Protein AF-A0A5K0Z7W0-F1 (afdb_monomer)

Solvent-accessible surface area (backbone atoms only — not comparable to full-atom values): 5248 Å² total; per-residue (Å²): 106,66,68,57,50,68,74,37,79,85,64,58,68,43,68,46,78,28,52,31,70,45,29,58,54,49,54,51,50,47,65,74,35,48,42,64,66,81,81,85,65,98,84,77,73,94,74,87,91,75,97,68,73,61,66,66,24,46,66,83,18,41,73,74,48,80,47,64,42,81,39,53,87,86,57,74,85,58,93,93,111

InterPro domains:
  IPR007751 Domain of unknown function DUF676, lipase-like [PF05057] (2-81)
  IPR029058 Alpha/Beta hydrolase fold [G3DSA:3.40.50.1820] (1-81)
  IPR029058 Alpha/Beta hydrolase fold [SSF53474] (10-76)
  IPR044294 Lipase-like [PTHR12482] (4-81)

Organism: NCBI:txid210225

pLDDT: mean 84.99, std 18.47, range [43.59, 98.62]

Secondary structure (DSSP, 8-state):
-HHHHHH-TT--EEEEEEETTHHHHHHHHHHHHEE-TTSSSTTS---------PPPEETTBEEEEEEEES--BTB-PPTT-

Radius of gyration: 17.2 Å; Cα contacts (8 Å, |Δi|>4): 84; chains: 1; bounding box: 43×23×48 Å

Structure (mmCIF, N/CA/C/O backbone):
data_AF-A0A5K0Z7W0-F1
#
_entry.id   AF-A0A5K0Z7W0-F1
#
loop_
_atom_site.group_PDB
_atom_site.id
_atom_site.type_symbol
_atom_site.label_atom_id
_atom_site.label_alt_id
_atom_site.label_comp_id
_atom_site.label_asym_id
_atom_site.label_entity_id
_atom_site.label_seq_id
_atom_site.pdbx_PDB_ins_code
_atom_site.Cartn_x
_atom_site.Cartn_y
_atom_site.Cartn_z
_atom_site.occupancy
_atom_site.B_iso_or_equiv
_atom_site.auth_seq_id
_atom_site.auth_comp_id
_atom_site.auth_asym_id
_atom_site.auth_atom_id
_atom_site.pdbx_PDB_model_num
ATOM 1 N N . VAL A 1 1 ? 2.266 -9.324 6.122 1.00 92.25 1 VAL A N 1
ATOM 2 C CA . VAL A 1 1 ? 1.170 -8.479 6.663 1.00 92.25 1 VAL A CA 1
ATOM 3 C C . VAL A 1 1 ? 0.324 -9.239 7.674 1.00 92.25 1 VAL A C 1
ATOM 5 O O . VAL A 1 1 ? 0.479 -8.941 8.844 1.00 92.25 1 VAL A O 1
ATOM 8 N N . LYS A 1 2 ? -0.470 -10.254 7.286 1.00 93.38 2 LYS A N 1
ATOM 9 C CA . LYS A 1 2 ? -1.368 -10.989 8.210 1.00 93.38 2 LYS A CA 1
ATOM 10 C C . LYS A 1 2 ? -0.700 -11.467 9.512 1.00 93.38 2 LYS A C 1
ATOM 12 O O . LYS A 1 2 ? -1.234 -11.213 10.578 1.00 93.38 2 LYS A O 1
ATOM 17 N N . GLN A 1 3 ? 0.492 -12.066 9.436 1.00 96.44 3 GLN A N 1
ATOM 18 C CA . GLN A 1 3 ? 1.248 -12.487 10.627 1.00 96.44 3 GLN A CA 1
ATOM 19 C C . GLN A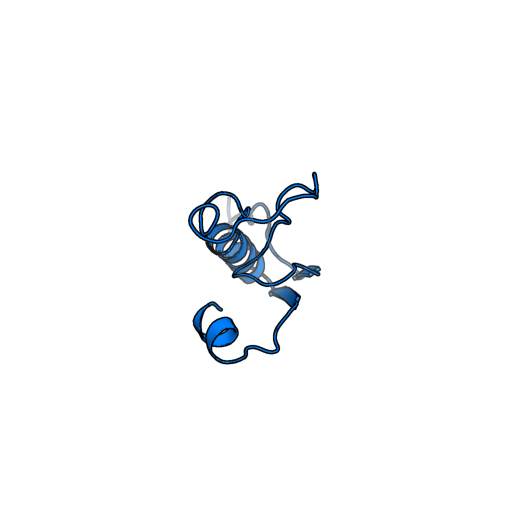 1 3 ? 1.616 -11.316 11.557 1.00 96.44 3 GLN A C 1
ATOM 21 O O . GLN A 1 3 ? 1.545 -11.453 12.767 1.00 96.44 3 GLN A O 1
ATOM 26 N N . VAL A 1 4 ? 1.988 -10.156 11.007 1.00 97.00 4 VAL A N 1
ATOM 27 C CA . VAL A 1 4 ? 2.335 -8.970 11.813 1.00 97.00 4 VAL A CA 1
ATOM 28 C C . VAL A 1 4 ? 1.092 -8.397 12.482 1.00 97.00 4 VAL A C 1
ATOM 30 O O . VAL A 1 4 ? 1.141 -8.083 13.662 1.00 97.00 4 VAL A O 1
ATOM 33 N N . VAL A 1 5 ? -0.024 -8.316 11.751 1.00 95.44 5 VAL A N 1
ATOM 34 C CA . VAL A 1 5 ? -1.314 -7.899 12.320 1.00 95.44 5 VAL A CA 1
ATOM 35 C C . VAL A 1 5 ? -1.746 -8.847 13.438 1.00 95.44 5 VAL A C 1
ATOM 37 O O . VAL A 1 5 ? -2.172 -8.392 14.488 1.00 95.44 5 VAL A O 1
ATOM 40 N N . HIS A 1 6 ? -1.578 -10.157 13.242 1.00 94.12 6 HIS A N 1
ATOM 41 C CA . HIS A 1 6 ? -1.900 -11.157 14.258 1.00 94.12 6 HIS A CA 1
ATOM 42 C C . HIS A 1 6 ? -1.015 -11.043 15.507 1.00 94.12 6 HIS A C 1
ATOM 44 O O . HIS A 1 6 ? -1.510 -11.168 16.618 1.00 94.12 6 HIS A O 1
ATOM 50 N N . ASN A 1 7 ? 0.283 -10.784 15.332 1.00 97.44 7 ASN A N 1
ATOM 51 C CA . ASN A 1 7 ? 1.233 -10.727 16.443 1.00 97.44 7 ASN A CA 1
ATOM 52 C C . ASN A 1 7 ? 1.224 -9.384 17.193 1.00 97.44 7 ASN A C 1
ATOM 54 O O . ASN A 1 7 ? 1.786 -9.299 18.283 1.00 97.44 7 ASN A O 1
ATOM 58 N N . VAL A 1 8 ? 0.657 -8.326 16.607 1.00 96.81 8 VAL A N 1
ATOM 59 C CA . VAL A 1 8 ? 0.644 -6.975 17.182 1.00 96.81 8 VAL A CA 1
ATOM 60 C C . VAL A 1 8 ? -0.792 -6.461 17.229 1.00 96.81 8 VAL A C 1
ATOM 62 O O . VAL A 1 8 ? -1.234 -5.704 16.367 1.00 96.81 8 VAL A O 1
ATOM 65 N N . GLU A 1 9 ? -1.513 -6.862 18.275 1.00 91.62 9 GLU A N 1
ATOM 66 C CA . GLU A 1 9 ? -2.946 -6.580 18.460 1.00 91.62 9 GLU A CA 1
ATOM 67 C C . GLU A 1 9 ? -3.287 -5.081 18.551 1.00 91.62 9 GLU A C 1
ATOM 69 O O . GLU A 1 9 ? -4.424 -4.685 18.311 1.00 91.62 9 GLU A O 1
ATOM 74 N N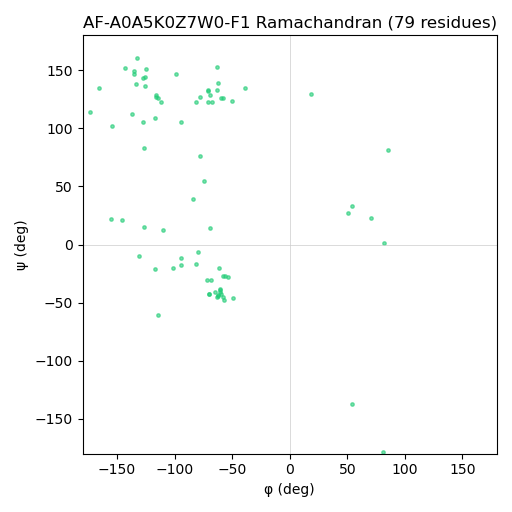 . SER A 1 10 ? -2.312 -4.224 18.872 1.00 96.38 10 SER A N 1
ATOM 75 C CA . SER A 1 10 ? -2.499 -2.770 18.960 1.00 96.38 10 SER A CA 1
ATOM 76 C C . SER A 1 10 ? -2.493 -2.052 17.604 1.00 96.38 10 SER A C 1
ATOM 78 O O . SER A 1 10 ? -2.757 -0.847 17.548 1.00 96.38 10 SER A O 1
ATOM 80 N N . LEU A 1 11 ? -2.188 -2.749 16.503 1.00 96.81 11 LEU A N 1
ATOM 81 C CA . LEU A 1 11 ? -2.252 -2.170 15.164 1.00 96.81 11 LEU A CA 1
ATOM 82 C C . LEU A 1 11 ? -3.709 -1.941 14.758 1.00 96.81 11 LEU A C 1
ATOM 84 O O . LEU A 1 11 ? -4.501 -2.871 14.684 1.00 96.81 11 LEU A O 1
ATOM 88 N N . THR A 1 12 ? -4.042 -0.696 14.430 1.00 95.38 12 THR A N 1
ATOM 89 C CA . THR A 1 12 ? -5.397 -0.307 14.000 1.00 95.38 12 THR A CA 1
ATOM 90 C C . THR A 1 12 ? -5.446 0.232 12.577 1.00 95.38 12 THR A C 1
ATOM 92 O O . THR A 1 12 ? -6.495 0.218 11.940 1.00 95.38 12 THR A O 1
ATOM 95 N N . ARG A 1 13 ? -4.307 0.701 12.058 1.00 96.31 13 ARG A N 1
ATOM 96 C CA . ARG A 1 13 ? -4.212 1.462 10.811 1.00 96.31 13 ARG A CA 1
ATOM 97 C C . ARG A 1 13 ? -3.062 0.971 9.951 1.00 96.31 13 ARG A C 1
ATOM 99 O O . ARG A 1 13 ? -2.025 0.560 10.470 1.00 96.31 13 ARG A O 1
ATOM 106 N N . ILE A 1 14 ? -3.220 1.078 8.636 1.00 96.94 14 ILE A N 1
ATOM 107 C CA . ILE A 1 14 ? -2.181 0.725 7.669 1.00 96.94 14 ILE A CA 1
ATOM 108 C C . ILE A 1 14 ? -2.022 1.800 6.591 1.00 96.94 14 ILE A C 1
ATOM 110 O O . ILE A 1 14 ? -2.988 2.357 6.074 1.00 96.94 14 ILE A O 1
ATOM 114 N N . SER A 1 15 ? -0.769 2.094 6.248 1.00 97.81 15 SER A N 1
ATOM 115 C CA . SER A 1 15 ? -0.393 2.899 5.084 1.00 97.81 15 SER A CA 1
ATOM 116 C C . SER A 1 15 ? 0.596 2.116 4.233 1.00 97.81 15 SER A C 1
ATOM 118 O O . SER A 1 15 ? 1.448 1.402 4.759 1.00 97.81 15 SER A O 1
ATOM 120 N N . PHE A 1 16 ? 0.501 2.275 2.921 1.00 98.25 16 PHE A N 1
ATOM 121 C CA . PHE A 1 16 ? 1.390 1.649 1.954 1.00 98.25 16 PHE A CA 1
ATOM 122 C C . PHE A 1 16 ? 2.243 2.728 1.294 1.00 98.25 16 PHE A C 1
ATOM 124 O O . PHE A 1 16 ? 1.707 3.653 0.689 1.00 98.25 16 PHE A O 1
ATOM 131 N N . LEU A 1 17 ? 3.564 2.590 1.394 1.00 98.25 17 LEU A N 1
ATOM 132 C CA . LEU A 1 17 ? 4.538 3.382 0.651 1.00 98.25 17 LEU A CA 1
ATOM 133 C C . LEU A 1 17 ? 5.309 2.444 -0.272 1.00 98.25 17 LEU A C 1
ATOM 135 O O . LEU A 1 17 ? 5.830 1.423 0.176 1.00 98.25 17 LEU A O 1
ATOM 139 N N . ALA A 1 18 ? 5.385 2.783 -1.552 1.00 98.62 18 ALA A N 1
ATOM 140 C CA . ALA A 1 18 ? 6.083 1.965 -2.528 1.00 98.62 18 ALA A CA 1
ATOM 141 C C . ALA A 1 18 ? 6.820 2.816 -3.566 1.00 98.62 18 ALA A C 1
ATOM 143 O O . ALA A 1 18 ? 6.415 3.933 -3.873 1.00 98.62 18 ALA A O 1
ATOM 144 N N . HIS A 1 19 ? 7.902 2.279 -4.126 1.00 98.56 19 HIS A N 1
ATOM 145 C CA . HIS A 1 19 ? 8.714 2.953 -5.137 1.00 98.56 19 HIS A CA 1
ATOM 146 C C . HIS A 1 19 ? 8.894 2.062 -6.369 1.00 98.56 19 HIS A C 1
ATOM 148 O O . HIS A 1 19 ? 9.041 0.843 -6.244 1.00 98.56 19 HIS A O 1
ATOM 154 N N . SER A 1 20 ? 8.903 2.670 -7.556 1.00 97.88 20 SER A N 1
ATOM 155 C CA . SER A 1 20 ? 9.100 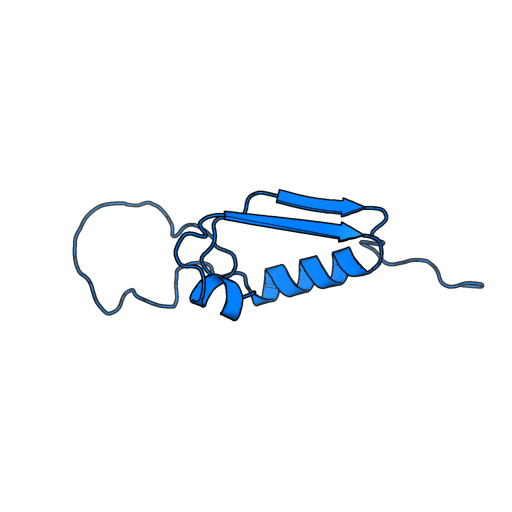1.989 -8.835 1.00 97.88 20 SER A CA 1
ATOM 156 C C . SER A 1 20 ? 8.096 0.838 -9.016 1.00 97.88 20 SER A C 1
ATOM 158 O O . SER A 1 20 ? 6.914 0.987 -8.687 1.00 97.88 20 SER A O 1
ATOM 160 N N . LEU A 1 21 ? 8.540 -0.320 -9.508 1.00 97.75 21 LEU A N 1
ATOM 161 C CA . LEU A 1 21 ? 7.731 -1.531 -9.670 1.00 97.75 21 LEU A CA 1
ATOM 162 C C . LEU A 1 21 ? 7.016 -1.961 -8.377 1.00 97.75 21 LEU A C 1
ATOM 164 O O . LEU A 1 21 ? 5.921 -2.518 -8.435 1.00 97.75 21 LEU A O 1
ATOM 168 N N . GLY A 1 22 ? 7.574 -1.638 -7.206 1.00 98.50 22 GLY A N 1
ATOM 169 C CA . GLY A 1 22 ? 6.980 -1.976 -5.915 1.00 98.50 22 GLY A CA 1
ATOM 170 C C . GLY A 1 22 ? 5.556 -1.445 -5.732 1.00 98.50 22 GLY A C 1
ATOM 171 O O . GLY A 1 22 ? 4.771 -2.066 -5.023 1.00 98.50 22 GLY A O 1
ATOM 172 N N . GLY A 1 23 ? 5.175 -0.342 -6.391 1.00 98.50 23 GLY A N 1
ATOM 173 C CA . GLY A 1 23 ? 3.806 0.182 -6.304 1.00 98.50 23 GLY A CA 1
ATOM 174 C C . GLY A 1 23 ? 2.760 -0.717 -6.966 1.00 98.50 23 GLY A C 1
ATOM 175 O O . GLY A 1 23 ? 1.634 -0.799 -6.476 1.00 98.50 23 GLY A O 1
ATOM 176 N N . LEU A 1 24 ? 3.134 -1.457 -8.017 1.00 98.25 24 LEU A N 1
ATOM 177 C CA . LEU A 1 24 ? 2.273 -2.47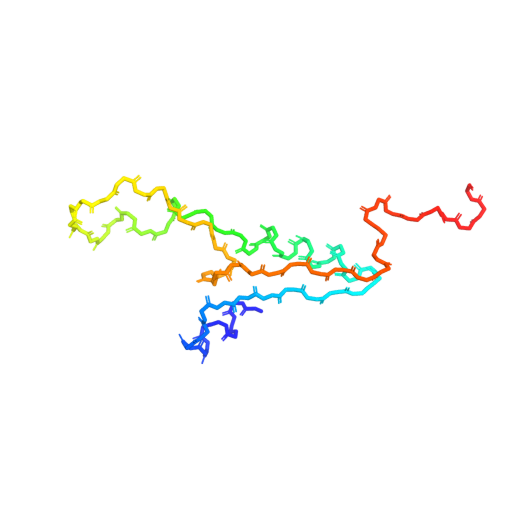6 -8.626 1.00 98.25 24 LEU A CA 1
ATOM 178 C C . LEU A 1 24 ? 2.111 -3.680 -7.691 1.00 98.25 24 LEU A C 1
ATOM 180 O O . LEU A 1 24 ? 0.992 -4.152 -7.490 1.00 98.25 24 LEU A O 1
ATOM 184 N N . PHE A 1 25 ? 3.200 -4.126 -7.056 1.00 98.31 25 PHE A N 1
ATOM 185 C CA . PHE A 1 25 ? 3.138 -5.189 -6.048 1.00 98.31 25 PHE A CA 1
ATOM 186 C C . PHE A 1 25 ? 2.296 -4.784 -4.839 1.00 98.31 25 PHE A C 1
ATOM 188 O O . PHE A 1 25 ? 1.462 -5.566 -4.393 1.00 98.31 25 PHE A O 1
ATOM 195 N N . ALA A 1 26 ? 2.454 -3.556 -4.341 1.00 98.25 26 ALA A N 1
ATOM 196 C CA . ALA A 1 26 ? 1.655 -3.036 -3.239 1.00 98.25 26 ALA A CA 1
ATOM 197 C C . ALA A 1 26 ? 0.165 -2.972 -3.605 1.00 98.25 26 ALA A C 1
ATOM 199 O O . ALA A 1 26 ? -0.667 -3.433 -2.829 1.00 98.25 26 ALA A O 1
ATOM 200 N N . ARG A 1 27 ? -0.177 -2.492 -4.810 1.00 97.44 27 ARG A N 1
ATOM 201 C CA . ARG A 1 27 ? -1.562 -2.496 -5.308 1.00 97.44 27 ARG A CA 1
ATOM 202 C C . ARG A 1 27 ? -2.144 -3.909 -5.349 1.00 97.44 27 ARG A C 1
ATOM 204 O O . ARG A 1 27 ? -3.267 -4.121 -4.897 1.00 97.44 27 ARG A O 1
ATOM 211 N N . HIS A 1 28 ? -1.381 -4.874 -5.858 1.00 98.00 28 HIS A N 1
ATOM 212 C CA . HIS A 1 28 ? -1.810 -6.269 -5.890 1.00 98.00 28 HIS A CA 1
ATOM 213 C C . HIS A 1 28 ? -1.999 -6.842 -4.476 1.00 98.00 28 HIS A C 1
ATOM 215 O O . HIS A 1 28 ? -3.035 -7.434 -4.185 1.00 98.00 28 HIS A O 1
ATOM 221 N N . ALA A 1 29 ? -1.052 -6.597 -3.567 1.00 97.62 29 ALA A N 1
ATOM 222 C CA . ALA A 1 29 ? -1.145 -7.037 -2.179 1.00 97.62 29 ALA A CA 1
ATOM 223 C C . ALA A 1 29 ? -2.364 -6.439 -1.461 1.00 97.62 29 ALA A C 1
ATOM 225 O O . ALA A 1 29 ? -3.047 -7.160 -0.740 1.00 97.62 29 ALA A O 1
ATOM 226 N N . ILE A 1 30 ? -2.676 -5.156 -1.686 1.00 96.88 30 ILE A N 1
ATOM 227 C CA . ILE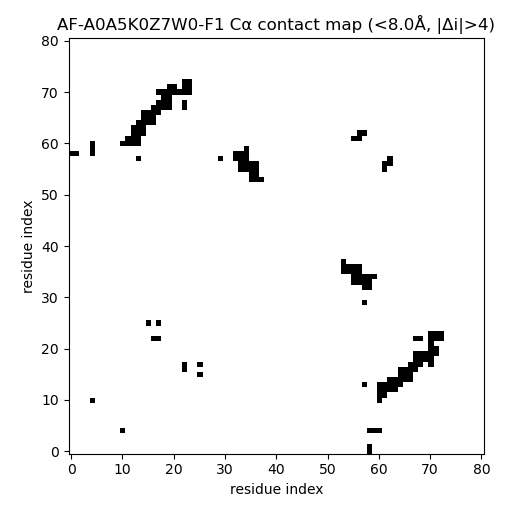 A 1 30 ? -3.895 -4.519 -1.168 1.00 96.88 30 ILE A CA 1
ATOM 228 C C . ILE A 1 30 ? -5.128 -5.281 -1.647 1.00 96.88 30 ILE A C 1
ATOM 230 O O . ILE A 1 30 ? -5.960 -5.632 -0.822 1.00 96.88 30 ILE A O 1
ATOM 234 N N . SER A 1 31 ? -5.224 -5.602 -2.940 1.00 95.00 31 SER A N 1
ATOM 235 C CA . SER A 1 31 ? -6.360 -6.361 -3.477 1.00 95.00 31 SER A CA 1
ATOM 236 C C . SER A 1 31 ? -6.505 -7.746 -2.839 1.00 95.00 31 SER A C 1
ATOM 238 O O . SER A 1 31 ? -7.626 -8.175 -2.598 1.00 95.00 31 SER A O 1
ATOM 240 N N . VAL A 1 32 ? -5.398 -8.439 -2.559 1.00 95.31 32 VAL A N 1
ATOM 241 C CA . VAL A 1 32 ? -5.405 -9.764 -1.907 1.00 95.31 32 VAL A CA 1
ATOM 242 C C . VAL A 1 32 ? -5.773 -9.676 -0.420 1.00 95.31 32 VAL A C 1
ATOM 244 O O . VAL A 1 32 ? -6.319 -10.617 0.152 1.00 95.31 32 VAL A O 1
ATOM 247 N N . LEU A 1 33 ? -5.434 -8.565 0.234 1.00 94.50 33 LEU A N 1
ATOM 248 C CA . LEU A 1 33 ? -5.668 -8.344 1.662 1.00 94.50 33 LEU A CA 1
ATOM 249 C C . LEU A 1 33 ? -6.976 -7.603 1.952 1.00 94.50 33 LEU A C 1
ATOM 251 O O . LEU A 1 33 ? -7.367 -7.522 3.116 1.00 94.50 33 LEU A O 1
ATOM 255 N N . TYR A 1 34 ? -7.617 -7.045 0.929 1.00 93.81 34 TYR A N 1
ATOM 256 C CA . TYR A 1 34 ? -8.875 -6.331 1.052 1.00 93.81 34 TYR A CA 1
ATOM 257 C C . TYR A 1 34 ? -9.968 -7.282 1.528 1.00 93.81 34 TYR A C 1
ATOM 259 O O . TYR A 1 34 ? -10.119 -8.401 1.037 1.00 93.81 34 TYR A O 1
ATOM 267 N N . SER A 1 35 ? -10.732 -6.841 2.515 1.00 87.00 35 SER A N 1
ATOM 268 C CA . SER A 1 35 ? -11.897 -7.558 3.007 1.00 87.00 35 SER A CA 1
ATOM 269 C C . SER A 1 35 ? -13.006 -6.541 3.210 1.00 87.00 35 SER A C 1
ATOM 271 O O . SER A 1 35 ? -12.914 -5.645 4.052 1.00 87.00 35 SER A O 1
ATOM 273 N N . GLN A 1 36 ? -14.037 -6.664 2.381 1.00 73.56 36 GLN A N 1
ATOM 274 C CA . GLN A 1 36 ? -15.322 -6.032 2.619 1.00 73.56 36 GLN A CA 1
ATOM 275 C C . GLN A 1 36 ? -16.038 -6.956 3.592 1.00 73.56 36 GLN A C 1
ATOM 277 O O . GLN A 1 36 ? -16.129 -8.152 3.331 1.00 73.56 36 GLN A O 1
ATOM 282 N N . ASP A 1 37 ? -16.430 -6.435 4.746 1.00 63.53 37 ASP A N 1
ATOM 283 C CA . ASP A 1 37 ? -16.820 -7.197 5.935 1.00 63.53 37 ASP A CA 1
ATOM 284 C C . ASP A 1 37 ? -18.224 -7.843 5.773 1.00 63.53 37 ASP A C 1
ATOM 286 O O . ASP A 1 37 ? -19.154 -7.617 6.539 1.00 63.53 37 ASP A O 1
ATOM 290 N N . HIS A 1 38 ? -18.391 -8.623 4.698 1.00 53.16 38 HIS A N 1
ATOM 291 C CA . HIS A 1 38 ? -19.572 -9.412 4.355 1.00 53.16 38 HIS A CA 1
ATOM 292 C C . HIS A 1 38 ? -19.412 -10.900 4.694 1.00 53.16 38 HIS A C 1
ATOM 294 O O . HIS A 1 38 ? -20.428 -11.566 4.862 1.00 53.16 38 HIS A O 1
ATOM 300 N N . ASP A 1 39 ? -18.185 -11.413 4.861 1.00 54.34 39 ASP A N 1
ATOM 301 C CA . ASP A 1 39 ? -17.960 -12.865 4.770 1.00 54.34 39 ASP A CA 1
ATOM 302 C C . ASP A 1 39 ? -17.258 -13.557 5.941 1.00 54.34 39 ASP A C 1
ATOM 304 O O . ASP A 1 39 ? -16.877 -14.714 5.782 1.00 54.34 39 ASP A O 1
ATOM 308 N N . LEU A 1 40 ? -17.116 -12.960 7.136 1.00 53.00 40 LEU A N 1
ATOM 309 C CA . LEU A 1 40 ? -16.479 -13.719 8.229 1.00 53.00 40 LEU A CA 1
ATOM 310 C C . LEU A 1 40 ? -17.147 -13.785 9.602 1.00 53.00 40 LEU A C 1
ATOM 312 O O . LEU A 1 40 ? -16.701 -14.645 10.348 1.00 53.00 40 LEU A O 1
ATOM 316 N N . ASN A 1 41 ? -18.208 -13.043 9.970 1.00 46.31 41 ASN A N 1
ATOM 317 C CA . ASN A 1 41 ? -18.794 -13.242 11.319 1.00 46.31 41 ASN A CA 1
ATOM 318 C C . ASN A 1 41 ? -20.273 -12.873 11.567 1.00 46.31 41 ASN A C 1
ATOM 320 O O . ASN A 1 41 ? -20.687 -12.804 12.726 1.00 46.31 41 ASN A O 1
ATOM 324 N N . ASN A 1 42 ? -21.136 -12.794 10.547 1.00 45.84 42 ASN A N 1
ATOM 325 C CA . ASN A 1 42 ? -22.594 -12.749 10.785 1.00 45.84 42 ASN A CA 1
ATOM 326 C C . ASN A 1 42 ? -23.195 -14.074 11.312 1.00 45.84 42 ASN A C 1
ATOM 328 O O . ASN A 1 42 ? -24.411 -14.239 11.341 1.00 45.84 42 ASN A O 1
ATOM 332 N N . ALA A 1 43 ? -22.371 -15.017 11.780 1.00 49.94 43 ALA A N 1
ATOM 333 C CA . ALA A 1 43 ? -22.849 -16.251 12.388 1.00 49.94 43 ALA A CA 1
ATOM 334 C C . ALA A 1 43 ? -22.965 -16.217 13.924 1.00 49.94 43 ALA A C 1
ATOM 336 O O . ALA A 1 43 ? -23.617 -17.115 14.452 1.00 49.94 43 ALA A O 1
ATOM 337 N N . ARG A 1 44 ? -22.344 -15.288 14.688 1.00 49.22 44 ARG A N 1
ATOM 338 C CA . ARG A 1 44 ? -22.206 -15.525 16.153 1.00 49.22 44 ARG A CA 1
ATOM 339 C C . ARG A 1 44 ? -22.274 -14.369 17.152 1.00 49.22 44 ARG A C 1
ATOM 341 O O . ARG A 1 44 ?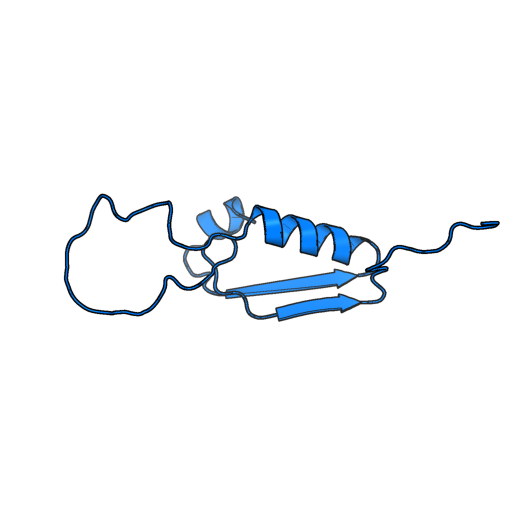 -21.893 -14.580 18.303 1.00 49.22 44 ARG A O 1
ATOM 348 N N . ARG A 1 45 ? -22.849 -13.205 16.847 1.00 44.78 45 ARG A N 1
ATOM 349 C CA . ARG A 1 45 ? -23.295 -12.348 17.963 1.00 44.78 45 ARG A CA 1
ATOM 350 C C . ARG A 1 45 ? -24.425 -11.413 17.583 1.00 44.78 45 ARG A C 1
ATOM 352 O O . ARG A 1 45 ? -24.222 -10.380 16.960 1.00 44.78 45 ARG A O 1
ATOM 359 N N . GLY A 1 46 ? -25.627 -11.802 17.996 1.00 49.97 46 GLY A N 1
ATOM 360 C CA . GLY A 1 46 ? -26.757 -10.895 18.050 1.00 49.97 46 GLY A CA 1
ATOM 361 C C . GLY A 1 46 ? -26.426 -9.708 18.948 1.00 49.97 46 GLY A C 1
ATOM 362 O O . GLY A 1 46 ? -25.998 -9.883 20.085 1.00 49.97 46 GLY A O 1
ATOM 363 N N . ASN A 1 47 ? -26.592 -8.508 18.409 1.00 43.59 47 ASN A N 1
ATOM 364 C CA . ASN A 1 47 ? -27.422 -7.468 19.002 1.00 43.59 47 ASN A CA 1
ATOM 365 C C . ASN A 1 47 ? -27.512 -6.288 18.030 1.00 43.59 47 ASN A C 1
ATOM 367 O O . ASN A 1 47 ? -26.520 -5.655 17.697 1.00 43.59 47 ASN A O 1
ATOM 371 N N . LYS A 1 48 ? -28.743 -6.101 17.553 1.00 55.19 48 LYS A N 1
ATOM 372 C CA . LYS A 1 48 ? -29.466 -4.860 17.262 1.00 55.19 48 LYS A CA 1
ATOM 373 C C . LYS A 1 48 ? -28.656 -3.556 17.107 1.00 55.19 48 LYS A C 1
ATOM 375 O O . LYS A 1 48 ? -27.967 -3.128 18.023 1.00 55.19 48 LYS A O 1
ATOM 380 N N . GLU A 1 49 ? -28.957 -2.895 15.982 1.00 50.50 49 GLU A N 1
ATOM 381 C CA . GLU A 1 49 ? -28.917 -1.440 15.737 1.00 50.50 49 GLU A CA 1
ATOM 382 C C . GLU A 1 49 ? -27.580 -0.807 15.305 1.00 50.50 49 GLU A C 1
ATOM 384 O O . GLU A 1 49 ? -26.907 -0.140 16.082 1.00 50.50 49 GLU A O 1
ATOM 389 N N . ASN A 1 50 ? -27.257 -0.910 14.003 1.00 49.91 50 ASN A N 1
ATOM 390 C CA . ASN A 1 50 ? -26.860 0.260 13.195 1.00 49.91 50 ASN A CA 1
ATOM 391 C C . ASN A 1 50 ? -26.886 -0.056 11.678 1.00 49.91 50 ASN A C 1
ATOM 393 O O . ASN A 1 50 ? -26.337 -1.083 11.281 1.00 49.91 50 ASN A O 1
ATOM 397 N N . PRO A 1 51 ? -27.442 0.801 10.795 1.00 48.84 51 PRO A N 1
ATOM 398 C CA . PRO A 1 51 ? -27.436 0.600 9.342 1.00 48.84 51 PRO A CA 1
ATOM 399 C C . PRO A 1 51 ? -26.125 1.093 8.703 1.00 48.84 51 PRO A C 1
ATOM 401 O O . PRO A 1 51 ? -26.134 1.721 7.646 1.00 48.84 51 PRO A O 1
ATOM 404 N N . LEU A 1 52 ? -24.984 0.868 9.359 1.00 54.59 52 LEU A N 1
ATOM 405 C CA . LEU A 1 52 ? -23.696 1.304 8.835 1.00 54.59 52 LEU A CA 1
ATOM 406 C C . LEU A 1 52 ? -23.075 0.141 8.070 1.00 54.59 52 LEU A C 1
ATOM 408 O O . LEU A 1 52 ? -22.628 -0.837 8.662 1.00 54.59 52 LEU A O 1
ATOM 412 N N . SER A 1 53 ? -23.103 0.253 6.745 1.00 62.44 53 SER A N 1
ATOM 413 C CA . SER A 1 53 ? -22.434 -0.655 5.817 1.00 62.44 53 SER A CA 1
ATOM 414 C C . SER A 1 53 ? -21.061 -1.093 6.352 1.00 62.44 53 SER A C 1
ATOM 416 O O . SER A 1 53 ? -20.307 -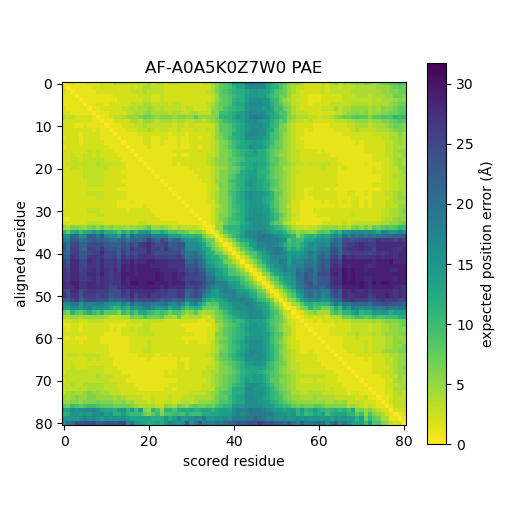0.223 6.811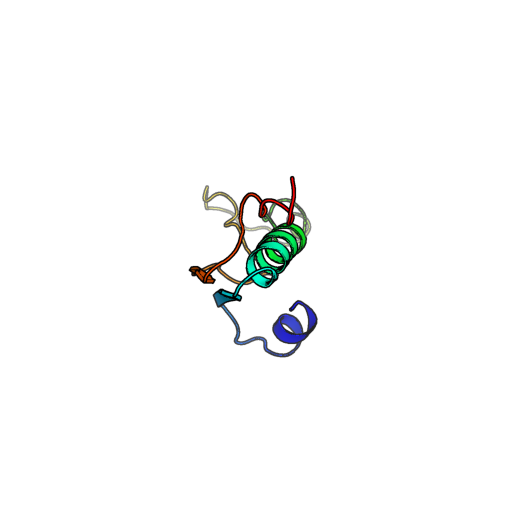 1.00 62.44 53 SER A O 1
ATOM 418 N N . PRO A 1 54 ? -20.722 -2.391 6.278 1.00 65.38 54 PRO A N 1
ATOM 419 C CA . PRO A 1 54 ? -19.441 -2.90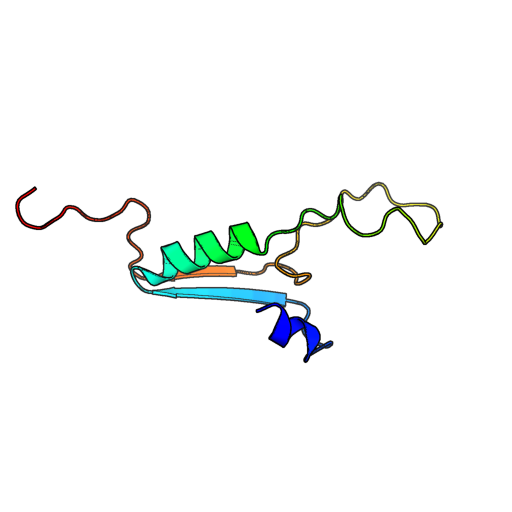2 6.744 1.00 65.38 54 PRO A CA 1
ATOM 420 C C . PRO A 1 54 ? -18.283 -2.078 6.175 1.00 65.38 54 PRO A C 1
ATOM 422 O O . PRO A 1 54 ? -18.175 -1.896 4.958 1.00 65.38 54 PRO A O 1
ATOM 425 N N . LYS A 1 55 ? -17.441 -1.525 7.056 1.00 77.00 55 LYS A N 1
ATOM 426 C CA . LYS A 1 55 ? -16.334 -0.664 6.631 1.00 77.00 55 LYS A CA 1
ATOM 427 C C . LYS A 1 55 ? -15.267 -1.518 5.939 1.00 77.00 55 LYS A C 1
ATOM 429 O O . LYS A 1 55 ? -14.880 -2.553 6.479 1.00 77.00 55 LYS A O 1
ATOM 434 N N . PRO A 1 56 ? -14.770 -1.104 4.764 1.00 84.19 56 PRO A N 1
ATOM 435 C CA . PRO A 1 56 ? -13.690 -1.816 4.099 1.00 84.19 56 PRO A CA 1
ATOM 436 C C . PRO A 1 56 ? -12.425 -1.812 4.964 1.00 84.19 56 PRO A C 1
ATOM 438 O O . PRO A 1 56 ? -12.068 -0.787 5.546 1.00 84.19 56 PRO A O 1
ATOM 441 N N . SER A 1 57 ? -11.727 -2.946 5.015 1.00 92.56 57 SER A N 1
ATOM 442 C CA . SER A 1 57 ? -10.451 -3.078 5.725 1.00 92.56 57 SER A CA 1
ATOM 443 C C . SER A 1 57 ? -9.395 -3.770 4.864 1.00 92.56 57 SER A C 1
ATOM 445 O O . SER A 1 57 ? -9.709 -4.460 3.890 1.00 92.56 57 SER A O 1
ATOM 447 N N . ILE A 1 58 ? -8.121 -3.590 5.221 1.00 94.69 58 ILE A N 1
ATOM 448 C CA . ILE A 1 58 ? -6.994 -4.300 4.610 1.00 94.69 58 ILE A CA 1
ATOM 449 C C . ILE A 1 58 ? -6.340 -5.144 5.698 1.00 94.69 58 ILE A C 1
ATOM 451 O O . ILE A 1 58 ? -5.700 -4.614 6.604 1.00 94.69 58 ILE A O 1
ATOM 455 N N . ALA A 1 59 ? -6.509 -6.464 5.616 1.00 93.81 59 ALA A N 1
ATOM 456 C CA . ALA A 1 59 ? -6.092 -7.409 6.652 1.00 93.81 59 ALA A CA 1
ATOM 457 C C . ALA A 1 59 ? -6.649 -7.077 8.055 1.00 93.81 59 ALA A C 1
ATOM 459 O O . ALA A 1 59 ? -5.965 -7.318 9.045 1.00 93.81 59 ALA A O 1
ATOM 460 N N . GLY A 1 60 ? -7.859 -6.510 8.136 1.00 92.25 60 GLY A N 1
ATOM 461 C CA . GLY A 1 60 ? -8.481 -6.083 9.395 1.00 92.25 60 GLY A CA 1
ATOM 462 C C . GLY A 1 60 ? -8.019 -4.717 9.915 1.00 92.25 60 GLY A C 1
ATOM 463 O O . GLY A 1 60 ? -8.491 -4.283 10.960 1.00 92.25 60 GLY A O 1
ATOM 464 N N . LEU A 1 61 ? -7.128 -4.022 9.199 1.00 94.38 61 LEU A N 1
ATOM 465 C CA . LEU A 1 61 ? -6.679 -2.673 9.546 1.00 94.38 61 LEU A CA 1
ATOM 466 C C . LEU A 1 61 ? -7.418 -1.609 8.730 1.00 94.38 61 LEU A C 1
ATOM 468 O O . LEU A 1 61 ? -7.722 -1.813 7.550 1.00 94.38 61 LEU A O 1
ATOM 472 N N . GLU A 1 62 ? -7.649 -0.451 9.348 1.00 94.50 62 GLU A N 1
ATOM 473 C CA . GLU A 1 62 ? -8.206 0.723 8.678 1.00 94.50 62 GLU A CA 1
ATOM 474 C C . GLU A 1 62 ? -7.191 1.267 7.650 1.00 94.50 62 GLU A C 1
ATOM 476 O O . GLU A 1 62 ? -6.047 1.587 8.009 1.00 94.50 62 GLU A O 1
ATOM 481 N N . PRO A 1 63 ? -7.565 1.364 6.362 1.00 95.31 63 PRO A N 1
ATOM 482 C CA . PRO A 1 63 ? -6.698 1.933 5.341 1.00 95.31 63 PRO A CA 1
ATOM 483 C C . PRO A 1 63 ? -6.567 3.449 5.524 1.00 95.31 63 PRO A C 1
ATOM 485 O O . PRO A 1 63 ? -7.567 4.147 5.653 1.00 95.31 63 PRO A O 1
ATOM 488 N N . VAL A 1 64 ? -5.335 3.966 5.478 1.00 97.00 64 VAL A N 1
ATOM 489 C CA . VAL A 1 64 ? -5.074 5.410 5.622 1.00 97.00 64 VAL A CA 1
ATOM 490 C C . VAL A 1 64 ? -4.511 6.013 4.337 1.00 97.00 64 VAL A C 1
ATOM 492 O O . VAL A 1 64 ? -5.130 6.896 3.757 1.00 97.00 64 VAL A O 1
ATOM 495 N N . ASN A 1 65 ? -3.349 5.540 3.871 1.00 97.81 65 ASN A N 1
ATOM 496 C CA . ASN A 1 65 ? -2.679 6.095 2.692 1.00 97.81 65 ASN A CA 1
ATOM 497 C C . ASN A 1 65 ? -2.163 5.004 1.753 1.00 97.81 65 ASN A C 1
ATOM 499 O O . ASN A 1 65 ? -1.669 3.965 2.197 1.00 97.81 65 ASN A O 1
ATOM 503 N N . PHE A 1 66 ? -2.175 5.299 0.455 1.00 97.94 66 PHE A N 1
ATOM 504 C CA . PHE A 1 66 ? -1.427 4.564 -0.560 1.00 97.94 66 PHE A CA 1
ATOM 505 C C . PHE A 1 66 ? -0.587 5.552 -1.371 1.00 97.94 66 PHE A C 1
ATOM 507 O O . PHE A 1 66 ? -1.110 6.308 -2.184 1.00 97.94 66 PHE A O 1
ATOM 514 N N . ILE A 1 67 ? 0.720 5.560 -1.117 1.00 98.56 67 ILE A N 1
ATOM 515 C CA . ILE A 1 67 ? 1.680 6.481 -1.721 1.00 98.56 67 ILE A CA 1
ATOM 516 C C . ILE A 1 67 ? 2.635 5.672 -2.587 1.00 98.56 67 ILE A C 1
ATOM 518 O O . ILE A 1 67 ? 3.278 4.726 -2.131 1.00 98.56 67 ILE A O 1
ATOM 522 N N . THR A 1 68 ? 2.753 6.070 -3.848 1.00 98.56 68 THR A N 1
ATOM 523 C CA . THR A 1 68 ? 3.681 5.450 -4.791 1.00 98.56 68 THR A CA 1
ATOM 524 C C . THR A 1 68 ? 4.590 6.490 -5.414 1.00 98.56 68 THR A C 1
ATOM 526 O O . THR A 1 68 ? 4.112 7.537 -5.843 1.00 98.56 68 THR A O 1
ATOM 529 N N . LEU A 1 69 ? 5.875 6.178 -5.521 1.00 98.62 69 LEU A N 1
ATOM 530 C CA . LEU A 1 69 ? 6.900 7.052 -6.079 1.00 98.62 69 LEU A CA 1
ATOM 531 C C . LEU A 1 69 ? 7.470 6.417 -7.346 1.00 98.62 69 LEU A C 1
ATOM 533 O O . LEU A 1 69 ? 7.890 5.264 -7.313 1.00 98.62 69 LEU A O 1
ATOM 537 N N . ALA A 1 70 ? 7.484 7.151 -8.461 1.00 98.00 70 ALA A N 1
ATOM 538 C CA . ALA A 1 70 ? 8.000 6.669 -9.750 1.00 98.00 70 ALA A CA 1
ATOM 539 C C . ALA A 1 70 ? 7.437 5.297 -10.192 1.00 98.00 70 ALA A C 1
ATOM 541 O O . ALA A 1 70 ? 8.099 4.540 -10.901 1.00 98.00 70 ALA A O 1
ATOM 542 N N . THR A 1 71 ? 6.225 4.940 -9.752 1.00 98.50 71 THR A N 1
ATOM 543 C CA . THR A 1 71 ? 5.611 3.658 -10.102 1.00 98.50 71 THR A CA 1
ATOM 544 C C . THR A 1 71 ? 5.052 3.704 -11.520 1.00 98.50 71 THR A C 1
ATOM 546 O O . THR A 1 71 ? 4.231 4.576 -11.815 1.00 98.50 71 THR A O 1
ATOM 549 N N . PRO A 1 72 ? 5.423 2.747 -12.390 1.00 97.62 72 PRO A N 1
ATOM 550 C CA . PRO A 1 72 ? 4.879 2.667 -13.736 1.00 97.62 72 PRO A CA 1
ATOM 551 C C . PRO A 1 72 ? 3.480 2.049 -13.697 1.00 97.62 72 PRO A C 1
ATOM 553 O O . PRO A 1 72 ? 3.288 0.878 -14.007 1.00 97.62 72 PRO A O 1
ATOM 556 N N . HIS A 1 73 ? 2.483 2.829 -13.280 1.00 97.50 73 HIS A N 1
ATOM 557 C CA . HIS A 1 73 ? 1.108 2.351 -13.070 1.00 97.50 73 HIS A CA 1
ATOM 558 C C . HIS A 1 73 ? 0.465 1.727 -14.307 1.00 97.50 73 HIS A C 1
ATOM 560 O O . HIS A 1 73 ? -0.406 0.874 -14.162 1.00 97.50 73 HIS A O 1
ATOM 566 N N . LEU A 1 74 ? 0.904 2.154 -15.491 1.00 96.12 74 LEU A N 1
ATOM 567 C CA . LEU A 1 74 ? 0.457 1.667 -16.796 1.00 96.12 74 LEU A CA 1
ATOM 568 C C . LEU A 1 74 ? 1.547 0.857 -17.519 1.00 96.12 74 LEU A C 1
ATOM 570 O O . LEU A 1 74 ? 1.439 0.593 -18.712 1.00 96.12 74 LEU A O 1
ATOM 574 N N . GLY A 1 75 ? 2.610 0.478 -16.808 1.00 94.19 75 GLY A N 1
ATOM 575 C CA . GLY A 1 75 ? 3.818 -0.077 -17.403 1.00 94.19 75 GLY A CA 1
ATOM 576 C C . GLY A 1 75 ? 4.752 0.998 -17.962 1.00 94.19 75 GLY A C 1
ATOM 577 O O . GLY A 1 75 ? 4.518 2.201 -17.839 1.00 94.19 75 GLY A O 1
ATOM 578 N N . VAL A 1 76 ? 5.858 0.541 -18.541 1.00 92.38 76 VAL A N 1
ATOM 579 C CA . VAL A 1 76 ? 6.817 1.371 -19.276 1.00 92.38 76 VAL A CA 1
ATOM 580 C C . VAL A 1 76 ? 6.988 0.793 -20.668 1.00 92.38 76 VAL A C 1
ATOM 582 O O . VAL A 1 76 ? 6.858 -0.416 -20.864 1.00 92.38 76 VAL A O 1
ATOM 585 N N . ARG A 1 77 ? 7.308 1.647 -21.637 1.00 92.31 77 ARG A N 1
ATOM 586 C CA . ARG A 1 77 ? 7.693 1.188 -22.969 1.00 92.31 77 ARG A CA 1
ATOM 587 C C . ARG A 1 77 ? 9.055 0.502 -22.880 1.00 92.31 77 ARG A C 1
ATOM 589 O O . ARG A 1 77 ? 9.988 1.055 -22.295 1.00 92.31 77 ARG A O 1
ATOM 596 N N . GLY A 1 78 ? 9.155 -0.709 -23.422 1.00 87.62 78 GLY A N 1
ATOM 597 C CA . GLY A 1 78 ? 10.422 -1.425 -23.510 1.00 87.62 78 GLY A CA 1
ATOM 598 C C . GLY A 1 78 ? 11.411 -0.677 -24.402 1.00 87.62 78 GLY A C 1
ATOM 599 O O . GLY A 1 78 ? 11.024 0.062 -25.309 1.00 87.62 78 GLY A O 1
ATOM 600 N N . LYS A 1 79 ? 12.708 -0.865 -24.157 1.00 85.06 79 LYS A N 1
ATOM 601 C CA . LYS A 1 79 ? 13.741 -0.322 -25.042 1.00 85.06 79 LYS A CA 1
ATOM 602 C C . LYS A 1 79 ? 13.546 -0.906 -26.448 1.00 85.06 79 LYS A C 1
ATOM 604 O O . LYS A 1 79 ? 13.541 -2.124 -26.596 1.00 85.06 79 LYS A O 1
ATOM 609 N N . ASN A 1 80 ? 13.435 -0.033 -27.451 1.00 81.06 80 ASN A N 1
ATOM 610 C CA . ASN A 1 80 ? 13.203 -0.354 -28.870 1.00 81.06 80 ASN A CA 1
ATOM 611 C C . ASN A 1 80 ? 11.799 -0.882 -29.227 1.00 81.06 80 ASN A C 1
ATOM 613 O O . ASN A 1 80 ? 11.656 -1.554 -30.248 1.00 81.06 80 ASN A O 1
ATOM 617 N N . GLN A 1 81 ? 10.775 -0.594 -28.420 1.00 71.81 81 GLN A N 1
ATOM 618 C CA . GLN A 1 81 ? 9.374 -0.799 -28.812 1.00 71.81 81 GLN A CA 1
ATOM 619 C C . GLN A 1 81 ? 8.736 0.483 -29.292 1.00 71.81 81 GLN A C 1
ATOM 621 O O . GLN A 1 81 ? 9.230 1.577 -28.945 1.00 71.81 81 GLN A O 1
#

Sequence (81 aa):
VKQVVHNVESLTRISFLAHSLGGLFARHAISVLYSQDHDLNNARRGNKENPLSPKPSIAGLEPVNFITLATPHLGVRGKNQ

Mean predicted aligned error: 8.36 Å

Foldseek 3Di:
DLVVCVVDVPAAEDAAEEEEQRLVVVVVLQVVQKDQPPPDDPPDDDDDDDPDGRDIDGSNHHYDYYHYYNYPPVDDDDVPD